Protein AF-A0A936K9J1-F1 (afdb_monomer)

Solvent-accessible surface area (backbone atoms only — not comparable to full-atom values): 4478 Å² total; per-residue (Å²): 120,71,65,62,52,52,51,52,50,52,49,48,52,52,52,48,51,51,40,58,61,46,67,73,48,92,51,75,67,37,60,51,52,40,50,53,51,48,53,54,46,52,50,52,41,41,38,66,72,68,49,35,68,82,37,68,73,62,40,55,53,54,50,51,52,50,51,52,52,48,52,50,52,44,50,51,62,73,71,106

pLDDT: mean 91.28, std 7.6, range [54.22, 97.88]

Nearest PDB structures (foldseek):
  4nqi-assembly1_A  TM=5.507E-01  e=3.855E+00  Dictyostelium discoideum
  4nqi-assembly2_D  TM=5.499E-01  e=5.891E+00  Dictyostelium discoideum
  4nqi-assembly1_B  TM=5.514E-01  e=7.507E+00  Dictyostelium discoideum
  4nqi-assembly2_C  TM=5.517E-01  e=7.975E+00  Dictyostelium discoideum

Secondary structure (DSSP, 8-state):
-HHHHHHHHHHHHHHHHHHHHHTTS--HHHHHHHHHHHHHHHHHIIIIIS-GGG-HHHHHHHHHHHHHHHHHHHHHHHH-

Structure (mmCIF, N/CA/C/O backbone):
data_AF-A0A936K9J1-F1
#
_entry.id   AF-A0A936K9J1-F1
#
loop_
_atom_site.group_PDB
_atom_site.id
_atom_site.type_symbol
_atom_site.label_atom_id
_atom_site.label_alt_id
_atom_site.label_comp_id
_atom_site.label_asym_id
_atom_site.label_entity_id
_atom_site.label_seq_id
_atom_site.pdbx_PDB_ins_code
_atom_site.Cartn_x
_atom_site.Cartn_y
_atom_site.Cartn_z
_atom_site.occupancy
_atom_site.B_iso_or_equiv
_atom_site.auth_seq_id
_atom_site.auth_comp_id
_atom_site.auth_asym_id
_atom_site.auth_atom_id
_atom_site.pdbx_PDB_model_num
ATOM 1 N N . MET A 1 1 ? -20.311 -7.714 12.997 1.00 54.22 1 MET A N 1
ATOM 2 C CA . MET A 1 1 ? -18.862 -7.861 13.306 1.00 54.22 1 MET A CA 1
ATOM 3 C C . MET A 1 1 ? -18.149 -8.856 12.381 1.00 54.22 1 MET A C 1
ATOM 5 O O . MET A 1 1 ? -17.072 -8.515 11.908 1.00 54.22 1 MET A O 1
ATOM 9 N N . ARG A 1 2 ? -18.735 -10.021 12.049 1.00 57.38 2 ARG A N 1
ATOM 10 C CA . ARG A 1 2 ? -18.150 -11.004 11.105 1.00 57.38 2 ARG A CA 1
ATOM 11 C C . ARG A 1 2 ? -17.970 -10.474 9.669 1.00 57.38 2 ARG A C 1
ATOM 13 O O . ARG A 1 2 ? -16.936 -10.724 9.057 1.00 57.38 2 ARG A O 1
ATOM 20 N N . ASP A 1 3 ? -18.897 -9.651 9.177 1.00 69.62 3 ASP A N 1
ATOM 21 C CA . ASP A 1 3 ? -18.874 -9.177 7.780 1.00 69.62 3 ASP A CA 1
ATOM 22 C C . ASP A 1 3 ? -17.739 -8.196 7.462 1.00 69.62 3 ASP A C 1
ATOM 24 O O . ASP A 1 3 ? -17.240 -8.164 6.341 1.00 69.62 3 ASP A O 1
ATOM 28 N N . SER A 1 4 ? -17.289 -7.398 8.439 1.00 79.44 4 SER A N 1
ATOM 29 C CA . SER A 1 4 ? -16.221 -6.407 8.212 1.00 79.44 4 SER A CA 1
ATOM 30 C C . SER A 1 4 ? -14.857 -7.073 8.028 1.00 79.44 4 SER A C 1
ATOM 32 O O . SER A 1 4 ? -14.067 -6.652 7.184 1.00 79.44 4 SER A O 1
ATOM 34 N N . LEU A 1 5 ? -14.602 -8.136 8.795 1.00 85.06 5 LEU A N 1
ATOM 35 C CA . LEU A 1 5 ? -13.339 -8.871 8.769 1.00 85.06 5 LEU A CA 1
ATOM 36 C C . LEU A 1 5 ? -13.255 -9.747 7.513 1.00 85.06 5 LEU A C 1
ATOM 38 O O . LEU A 1 5 ? -12.222 -9.768 6.851 1.00 85.06 5 LEU A O 1
ATOM 42 N N . PHE A 1 6 ? -14.373 -10.359 7.107 1.00 89.81 6 PHE A N 1
ATOM 43 C CA . PHE A 1 6 ? -14.466 -11.072 5.833 1.00 89.81 6 PHE A CA 1
ATOM 44 C C . PHE A 1 6 ? -14.279 -10.144 4.621 1.00 89.81 6 PHE A C 1
ATOM 46 O O . PHE A 1 6 ? -13.546 -10.481 3.698 1.00 89.81 6 PHE A O 1
ATOM 53 N N . ARG A 1 7 ? -14.862 -8.935 4.633 1.00 89.06 7 ARG A N 1
ATOM 54 C CA . ARG A 1 7 ? -14.620 -7.927 3.581 1.00 89.06 7 ARG A CA 1
ATOM 55 C C . ARG A 1 7 ? -13.160 -7.475 3.534 1.00 89.06 7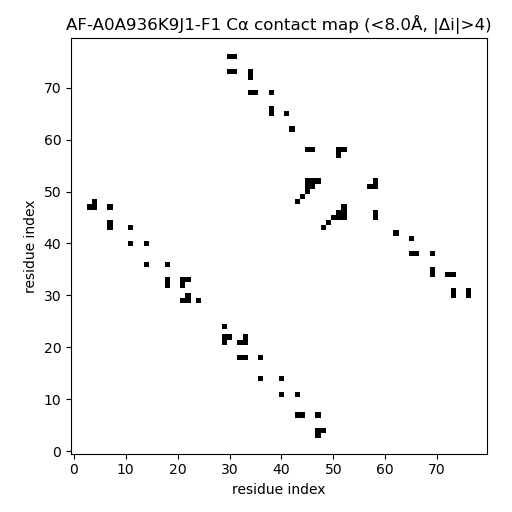 ARG A C 1
ATOM 57 O O . ARG A 1 7 ? -12.610 -7.328 2.447 1.00 89.06 7 ARG A O 1
ATOM 64 N N . ALA A 1 8 ? -12.530 -7.268 4.692 1.00 91.81 8 ALA A N 1
ATOM 65 C CA . ALA A 1 8 ? -11.109 -6.932 4.772 1.00 91.81 8 ALA A CA 1
ATOM 66 C C . ALA A 1 8 ? -10.235 -8.060 4.205 1.00 91.81 8 ALA A C 1
ATOM 68 O O . ALA A 1 8 ? -9.335 -7.798 3.413 1.00 91.81 8 ALA A O 1
ATOM 69 N N . TRP A 1 9 ? -10.549 -9.310 4.546 1.00 93.75 9 TRP A N 1
ATOM 70 C CA . TRP A 1 9 ? -9.901 -10.488 3.977 1.00 93.75 9 TRP A CA 1
ATOM 71 C C . TRP A 1 9 ? -10.058 -10.551 2.453 1.00 93.75 9 TRP A C 1
ATOM 73 O O . TRP A 1 9 ? -9.064 -10.680 1.741 1.00 93.75 9 TRP A O 1
ATOM 83 N N . LEU A 1 10 ? -11.279 -10.377 1.938 1.00 94.62 10 LEU A N 1
ATOM 84 C CA . LEU A 1 10 ? -11.554 -10.375 0.499 1.00 94.62 10 LEU A CA 1
ATOM 85 C C . LEU A 1 10 ? -10.755 -9.276 -0.221 1.00 94.62 10 LEU A C 1
ATOM 87 O O . LEU A 1 10 ? -10.175 -9.517 -1.278 1.00 94.62 10 LEU A O 1
ATOM 91 N N . ALA A 1 11 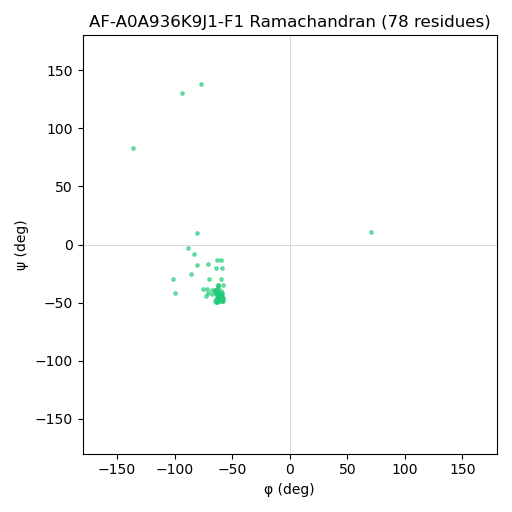? -10.666 -8.084 0.378 1.00 93.69 11 ALA A N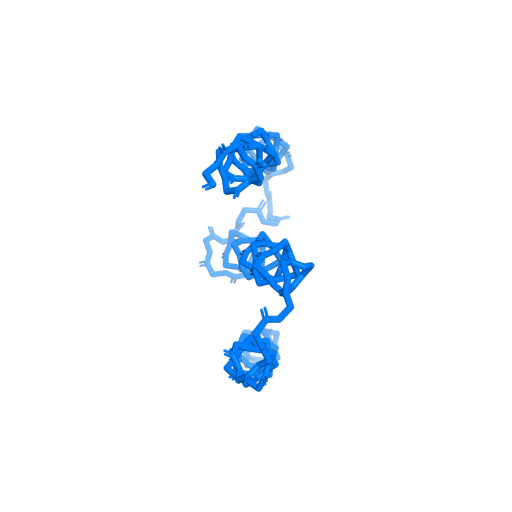 1
ATOM 92 C CA . ALA A 1 11 ? -9.847 -6.994 -0.138 1.00 93.69 11 ALA A CA 1
ATOM 93 C C . ALA A 1 11 ? -8.354 -7.365 -0.175 1.00 93.69 11 ALA A C 1
ATOM 95 O O . ALA A 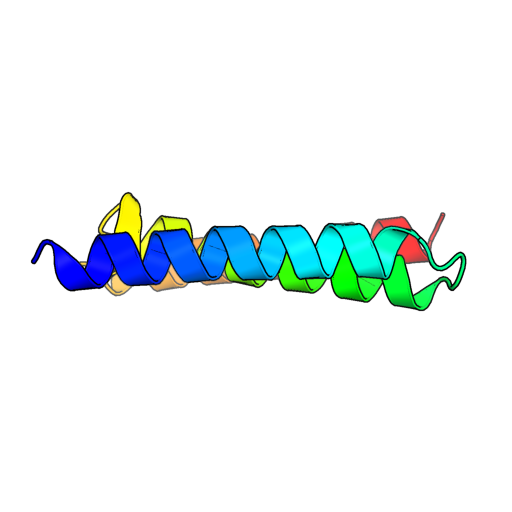1 11 ? -7.684 -7.082 -1.165 1.00 93.69 11 ALA A O 1
ATOM 96 N N . LEU A 1 12 ? -7.826 -8.045 0.851 1.00 94.38 12 LEU A N 1
ATOM 97 C CA . LEU A 1 12 ? -6.438 -8.526 0.862 1.00 94.38 12 LEU A CA 1
ATOM 98 C C . LEU A 1 12 ? -6.177 -9.580 -0.222 1.00 94.38 12 LEU A C 1
ATOM 100 O O . LEU A 1 12 ? -5.117 -9.548 -0.856 1.00 94.38 12 LEU A O 1
ATOM 104 N N . VAL A 1 13 ? -7.131 -10.484 -0.466 1.00 96.31 13 VAL A N 1
ATOM 105 C CA . VAL A 1 13 ? -7.056 -11.469 -1.556 1.00 96.31 13 VAL A CA 1
ATOM 106 C C . VAL A 1 13 ? -7.034 -10.760 -2.910 1.00 96.31 13 VAL A C 1
ATOM 108 O O . VAL A 1 13 ? -6.126 -10.999 -3.705 1.00 96.31 13 VAL A O 1
ATOM 111 N N . ALA A 1 14 ? -7.958 -9.824 -3.143 1.00 95.69 14 ALA A N 1
ATOM 112 C CA . ALA A 1 14 ? -8.019 -9.042 -4.377 1.00 95.69 14 ALA A CA 1
ATOM 113 C C . ALA A 1 14 ? -6.736 -8.226 -4.612 1.00 95.69 14 ALA A C 1
ATOM 115 O O . ALA A 1 14 ? -6.165 -8.274 -5.700 1.00 95.69 14 ALA A O 1
ATOM 116 N N . LEU A 1 15 ? -6.224 -7.545 -3.579 1.00 94.50 15 LEU A N 1
ATOM 117 C CA . LEU A 1 15 ? -4.958 -6.807 -3.648 1.00 94.50 15 LEU A CA 1
ATOM 118 C C . LEU A 1 15 ? -3.772 -7.734 -3.942 1.00 94.50 15 LEU A C 1
ATOM 120 O O . LEU A 1 15 ? -2.838 -7.333 -4.627 1.00 94.50 15 LEU A O 1
ATOM 124 N N . SER A 1 16 ? -3.785 -8.970 -3.439 1.00 94.19 16 SER A N 1
ATOM 125 C CA . SER A 1 16 ? -2.735 -9.959 -3.721 1.00 94.19 16 SER A CA 1
ATOM 126 C C . SER A 1 16 ? -2.789 -10.470 -5.152 1.00 94.19 16 SER A C 1
ATOM 128 O O . SER A 1 16 ? -1.745 -10.537 -5.797 1.00 94.19 16 SER A O 1
ATOM 130 N N . GLY A 1 17 ? -3.989 -10.737 -5.670 1.00 95.31 17 GLY A N 1
ATOM 131 C CA . GLY A 1 17 ? -4.189 -11.036 -7.085 1.00 95.31 17 GLY A CA 1
ATOM 132 C C . GLY A 1 17 ? -3.710 -9.890 -7.977 1.00 95.31 17 GLY A C 1
ATOM 133 O O . GLY A 1 17 ? -2.939 -10.119 -8.904 1.00 95.31 17 GLY A O 1
ATOM 134 N N . ALA A 1 18 ? -4.081 -8.648 -7.649 1.00 94.38 18 ALA A N 1
ATOM 135 C CA . ALA A 1 18 ? -3.648 -7.463 -8.385 1.00 94.38 18 ALA A CA 1
ATOM 136 C C . ALA A 1 18 ? -2.118 -7.316 -8.399 1.00 94.38 18 ALA A C 1
ATOM 138 O O . ALA A 1 18 ? -1.542 -7.134 -9.469 1.00 94.38 18 ALA A O 1
ATOM 139 N N . SER A 1 19 ? -1.447 -7.462 -7.247 1.00 93.56 19 SER A N 1
ATOM 140 C CA . SER A 1 19 ? 0.021 -7.443 -7.185 1.00 93.56 19 SER A CA 1
ATOM 141 C C . SER A 1 19 ? 0.644 -8.545 -8.045 1.00 93.56 19 SER A C 1
ATOM 143 O O . SER A 1 19 ? 1.567 -8.268 -8.799 1.00 93.56 19 SER A O 1
ATOM 145 N N . ALA A 1 20 ? 0.130 -9.777 -7.976 1.00 94.94 20 ALA A N 1
ATOM 146 C CA . ALA A 1 20 ? 0.668 -10.904 -8.740 1.00 94.94 20 ALA A CA 1
ATOM 147 C C . ALA A 1 20 ? 0.512 -10.719 -10.259 1.00 94.94 20 ALA A C 1
ATOM 149 O O . ALA A 1 20 ? 1.428 -11.032 -11.017 1.00 94.94 20 ALA A O 1
ATOM 150 N N . LEU A 1 21 ? -0.630 -10.186 -10.704 1.00 95.31 21 LEU A N 1
ATOM 151 C CA . LEU A 1 21 ? -0.876 -9.869 -12.112 1.00 95.31 21 LEU A CA 1
ATOM 152 C C . LEU A 1 21 ? 0.018 -8.724 -12.597 1.00 95.31 21 LEU A C 1
ATOM 154 O O . LEU A 1 21 ? 0.589 -8.809 -13.684 1.00 95.31 21 LEU A O 1
ATOM 158 N N . LEU A 1 22 ? 0.179 -7.679 -11.783 1.00 93.88 22 LEU A N 1
ATOM 159 C CA . LEU A 1 22 ? 1.073 -6.562 -12.078 1.00 93.88 22 LEU A CA 1
ATOM 160 C C . LEU A 1 22 ? 2.517 -7.038 -12.230 1.00 93.88 22 LEU A C 1
ATOM 162 O O . LEU A 1 22 ? 3.128 -6.729 -13.246 1.00 93.88 22 LEU A O 1
ATOM 166 N N . SER A 1 23 ? 3.017 -7.873 -11.313 1.00 92.38 23 SER A N 1
ATOM 167 C CA . SER A 1 23 ? 4.393 -8.395 -11.328 1.00 92.38 23 SER A CA 1
ATOM 168 C C . SER A 1 23 ? 4.768 -9.207 -12.571 1.00 92.38 23 SER A C 1
ATOM 170 O O . SER A 1 23 ? 5.948 -9.459 -12.795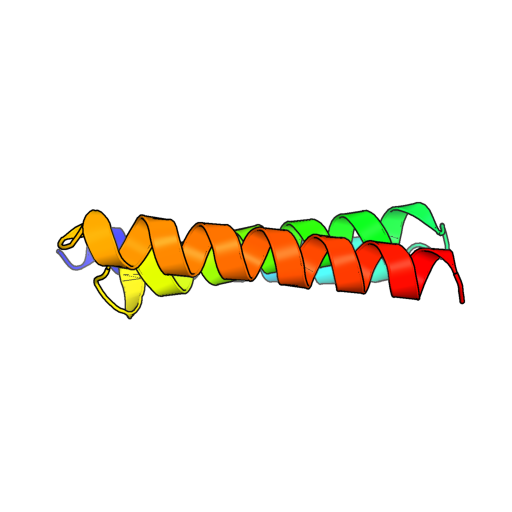 1.00 92.38 23 SER A O 1
ATOM 172 N N . ARG A 1 24 ? 3.801 -9.616 -13.401 1.00 93.62 24 ARG A N 1
ATOM 173 C CA . ARG A 1 24 ? 4.082 -10.238 -14.707 1.00 93.62 24 ARG A CA 1
ATOM 174 C C . ARG A 1 24 ? 4.624 -9.250 -15.742 1.00 93.62 24 ARG A C 1
ATOM 176 O O . ARG A 1 24 ? 5.162 -9.673 -16.760 1.00 93.62 24 ARG A O 1
ATOM 183 N N . HIS A 1 25 ? 4.470 -7.953 -15.503 1.00 90.50 25 HIS A N 1
ATOM 184 C CA . HIS A 1 25 ? 4.931 -6.898 -16.393 1.00 90.50 25 HIS A CA 1
ATOM 185 C C . HIS A 1 25 ? 6.335 -6.446 -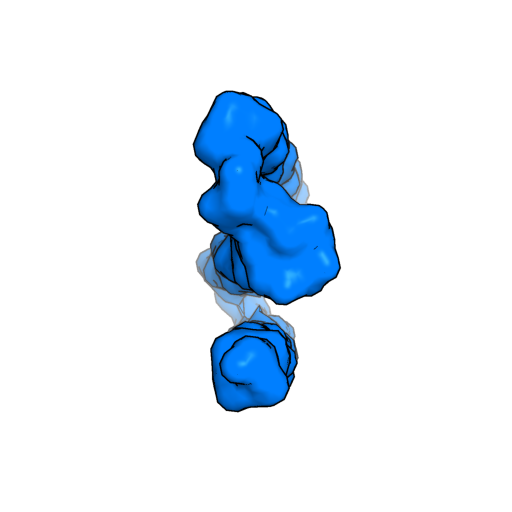15.970 1.00 90.50 25 HIS A C 1
ATOM 187 O O . HIS A 1 25 ? 6.565 -6.120 -14.810 1.00 90.50 25 HIS A O 1
ATOM 193 N N . GLY A 1 26 ? 7.274 -6.377 -16.918 1.00 85.88 26 GLY A N 1
ATOM 194 C CA . GLY A 1 26 ? 8.668 -5.977 -16.661 1.00 85.88 26 GLY A CA 1
ATOM 195 C C . GLY A 1 26 ? 8.907 -4.465 -16.555 1.00 85.88 26 GLY A C 1
ATOM 196 O O . GLY A 1 26 ? 10.047 -4.014 -16.576 1.00 85.88 26 GLY A O 1
ATOM 197 N N . ALA A 1 27 ? 7.850 -3.654 -16.501 1.00 92.19 27 ALA A N 1
ATOM 198 C CA . ALA A 1 27 ? 7.972 -2.201 -16.482 1.00 92.19 27 ALA A CA 1
ATOM 199 C C . ALA A 1 27 ? 8.401 -1.687 -15.098 1.00 92.19 27 ALA A C 1
ATOM 201 O O . ALA A 1 27 ? 7.847 -2.091 -14.081 1.00 92.19 27 ALA A O 1
ATOM 202 N N . ARG A 1 28 ? 9.3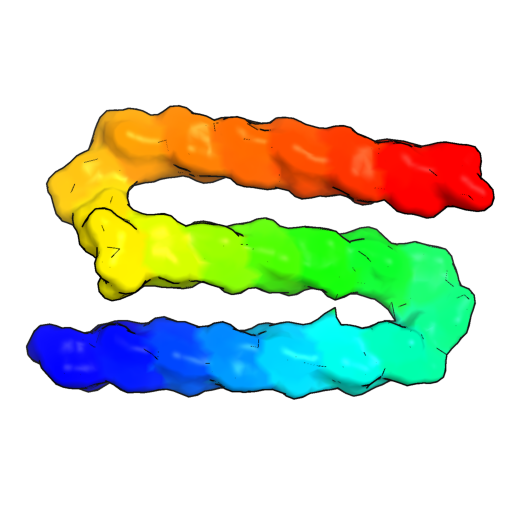11 -0.705 -15.039 1.00 90.19 28 ARG A N 1
ATOM 203 C CA . ARG A 1 28 ? 9.808 -0.149 -13.763 1.00 90.19 28 ARG A CA 1
ATOM 204 C C . ARG A 1 28 ? 8.693 0.416 -12.873 1.00 90.19 28 ARG A C 1
ATOM 206 O O . ARG A 1 28 ? 8.735 0.258 -11.659 1.00 90.19 28 ARG A O 1
ATOM 213 N N . TRP A 1 29 ? 7.649 1.007 -13.457 1.00 92.56 29 TRP A N 1
ATOM 214 C CA . TRP A 1 29 ? 6.511 1.533 -12.691 1.00 92.56 29 TRP A CA 1
ATOM 215 C C . TRP A 1 29 ? 5.718 0.443 -11.941 1.00 92.56 29 TRP A C 1
ATOM 217 O O . TRP A 1 29 ? 5.041 0.747 -10.960 1.00 92.56 29 TRP A O 1
ATOM 227 N N . VAL A 1 30 ? 5.835 -0.829 -12.344 1.00 95.25 30 VAL A N 1
ATOM 228 C CA . VAL A 1 30 ? 5.165 -1.972 -11.701 1.00 95.25 30 VAL A CA 1
ATOM 229 C C . VAL A 1 30 ? 5.667 -2.170 -10.277 1.00 95.25 30 VAL A C 1
ATOM 231 O O . VAL A 1 30 ? 4.859 -2.384 -9.379 1.00 95.25 30 VAL A O 1
ATOM 234 N N . GLY A 1 31 ? 6.976 -2.046 -10.040 1.00 93.75 31 GLY A N 1
ATOM 235 C CA . GLY A 1 31 ? 7.535 -2.166 -8.691 1.00 93.75 31 GLY A CA 1
ATOM 236 C C . GLY A 1 31 ? 6.995 -1.089 -7.750 1.00 93.75 31 GLY A C 1
ATOM 237 O O . GLY A 1 31 ? 6.591 -1.392 -6.629 1.00 93.75 31 GLY A O 1
ATOM 238 N N . VAL A 1 32 ? 6.862 0.148 -8.244 1.00 95.94 32 VAL A N 1
ATOM 239 C CA . VAL A 1 32 ? 6.228 1.250 -7.499 1.00 95.94 32 VAL A CA 1
ATOM 240 C C . VAL A 1 32 ? 4.765 0.923 -7.190 1.00 95.94 32 VAL A C 1
ATOM 242 O O . VAL A 1 32 ? 4.333 1.049 -6.045 1.00 95.94 32 VAL A O 1
ATOM 245 N N . ALA A 1 33 ? 4.008 0.442 -8.180 1.00 96.00 33 ALA A N 1
ATOM 246 C CA . ALA A 1 33 ? 2.614 0.051 -7.989 1.00 96.00 33 ALA A CA 1
ATOM 247 C C . ALA A 1 33 ? 2.465 -1.081 -6.955 1.00 96.00 33 ALA A C 1
ATOM 249 O O . ALA A 1 33 ? 1.596 -1.013 -6.088 1.00 96.00 33 ALA A O 1
ATOM 250 N N . VAL A 1 34 ? 3.332 -2.097 -6.991 1.00 95.94 34 VAL A N 1
ATOM 251 C CA . VAL A 1 34 ? 3.326 -3.211 -6.030 1.00 95.94 34 VAL A CA 1
ATOM 252 C C . VAL A 1 34 ? 3.642 -2.729 -4.611 1.00 95.94 34 VAL A C 1
ATOM 254 O O . VAL A 1 34 ? 2.968 -3.152 -3.670 1.00 95.94 34 VAL A O 1
ATOM 257 N N . LEU A 1 35 ? 4.594 -1.807 -4.443 1.00 96.25 35 LEU A N 1
ATOM 258 C CA . LEU A 1 35 ? 4.904 -1.205 -3.141 1.00 96.25 35 LEU A CA 1
ATOM 259 C C . LEU A 1 35 ? 3.719 -0.400 -2.584 1.00 96.25 35 LEU A C 1
ATOM 261 O O . LEU A 1 35 ? 3.370 -0.549 -1.411 1.00 96.25 35 LEU A O 1
ATOM 265 N N . LEU A 1 36 ? 3.036 0.380 -3.427 1.00 96.62 36 LEU A N 1
ATOM 266 C CA . LEU A 1 36 ? 1.822 1.103 -3.034 1.00 96.62 36 LEU A CA 1
ATOM 267 C C . LEU A 1 36 ? 0.676 0.151 -2.656 1.00 96.62 36 LEU A C 1
ATOM 269 O O . LEU A 1 36 ? -0.019 0.383 -1.667 1.00 96.62 36 LEU A O 1
ATOM 273 N N . LEU A 1 37 ? 0.501 -0.958 -3.381 1.00 96.38 37 LEU A N 1
ATOM 274 C CA . LEU A 1 37 ? -0.456 -2.003 -2.998 1.00 96.38 37 LEU A CA 1
ATOM 275 C C . LEU A 1 37 ? -0.091 -2.629 -1.642 1.00 96.38 37 LEU A C 1
ATOM 277 O O . LEU A 1 37 ? -0.980 -2.912 -0.837 1.00 96.38 37 LEU A O 1
ATOM 281 N N . GLY A 1 38 ? 1.203 -2.799 -1.361 1.00 96.38 38 GLY A N 1
ATOM 282 C CA . GLY A 1 38 ? 1.716 -3.221 -0.057 1.00 96.38 38 GLY A CA 1
ATOM 283 C C . GLY A 1 38 ? 1.319 -2.269 1.075 1.00 96.38 38 GLY A C 1
ATOM 284 O O . GLY A 1 38 ? 0.815 -2.721 2.104 1.00 96.38 38 GLY A O 1
ATOM 285 N N . LEU A 1 39 ? 1.446 -0.956 0.860 1.00 96.50 39 LEU A N 1
ATOM 286 C CA . LEU A 1 39 ? 1.012 0.068 1.818 1.00 96.50 39 LEU A CA 1
ATOM 287 C C . LEU A 1 39 ? -0.491 -0.028 2.123 1.00 96.50 39 LEU A C 1
ATOM 289 O O . LEU A 1 39 ? -0.898 0.012 3.287 1.00 96.50 39 LEU A O 1
ATOM 293 N N . VAL A 1 40 ? -1.327 -0.205 1.094 1.00 95.81 40 VAL A N 1
ATOM 294 C CA . VAL A 1 40 ? -2.781 -0.368 1.273 1.00 95.81 40 VAL A CA 1
ATOM 295 C C . VAL A 1 40 ? -3.097 -1.627 2.086 1.00 95.81 40 VAL A C 1
ATOM 297 O O . VAL A 1 40 ? -3.909 -1.572 3.012 1.00 95.81 40 VAL A O 1
ATOM 300 N N . LYS A 1 41 ? -2.429 -2.753 1.804 1.00 95.81 41 LYS A N 1
ATOM 301 C CA . LYS A 1 41 ? -2.583 -3.995 2.582 1.00 95.81 41 LYS A CA 1
ATOM 302 C C . LYS A 1 41 ? -2.210 -3.794 4.051 1.00 95.81 41 LYS A C 1
ATOM 304 O O . LYS A 1 41 ? -2.975 -4.193 4.928 1.00 95.81 41 LYS A O 1
ATOM 309 N N . ALA A 1 42 ? -1.074 -3.150 4.319 1.00 95.06 42 ALA A N 1
ATOM 310 C CA . ALA A 1 42 ? -0.608 -2.882 5.677 1.00 95.06 42 ALA A CA 1
ATOM 311 C C . ALA A 1 42 ? -1.627 -2.046 6.468 1.00 95.06 42 ALA A C 1
ATOM 313 O O . ALA A 1 42 ? -1.964 -2.393 7.601 1.00 95.06 42 ALA A O 1
ATOM 314 N N . ARG A 1 43 ? -2.211 -1.016 5.839 1.00 92.88 43 ARG A N 1
ATOM 315 C CA . ARG A 1 43 ? -3.300 -0.223 6.431 1.00 92.88 43 ARG A CA 1
ATOM 316 C C . ARG A 1 43 ? -4.540 -1.055 6.748 1.00 92.88 43 ARG A C 1
ATOM 318 O O . ARG A 1 43 ? -5.093 -0.925 7.839 1.00 92.88 43 ARG A O 1
ATOM 325 N N . ILE A 1 44 ? -4.974 -1.931 5.838 1.00 92.94 44 ILE A N 1
ATOM 326 C CA . ILE A 1 44 ? -6.124 -2.819 6.082 1.00 92.94 44 ILE A CA 1
ATOM 327 C C . ILE A 1 44 ? -5.864 -3.714 7.299 1.00 92.94 44 ILE A C 1
ATOM 329 O O . ILE A 1 44 ? -6.740 -3.844 8.155 1.00 92.94 44 ILE A O 1
ATOM 333 N N . ILE A 1 45 ? -4.666 -4.292 7.409 1.00 92.69 45 ILE A N 1
ATOM 334 C CA . ILE A 1 45 ? -4.286 -5.154 8.535 1.00 92.69 45 ILE A CA 1
ATOM 335 C C . ILE A 1 45 ? -4.274 -4.356 9.844 1.00 92.69 45 ILE A C 1
ATOM 337 O O . ILE A 1 45 ? -4.918 -4.766 10.808 1.00 92.69 45 ILE A O 1
ATOM 341 N N . LEU A 1 46 ? -3.628 -3.188 9.877 1.00 91.88 46 LEU A N 1
ATOM 342 C CA . LEU A 1 46 ? -3.573 -2.348 11.078 1.00 91.88 46 LEU A CA 1
ATOM 343 C C . LEU A 1 46 ? -4.972 -1.963 11.575 1.00 91.88 46 LEU A C 1
ATOM 345 O O . LEU A 1 46 ? -5.297 -2.138 12.748 1.00 91.88 46 LEU A O 1
ATOM 349 N N . VAL A 1 47 ? -5.826 -1.488 10.668 1.00 90.56 47 VAL A N 1
ATOM 350 C CA . VAL A 1 47 ? -7.161 -0.992 11.018 1.00 90.56 47 VAL A CA 1
ATOM 351 C C . VAL A 1 47 ? -8.116 -2.126 11.388 1.00 90.56 47 VAL A C 1
ATOM 353 O O . VAL A 1 47 ? -8.870 -1.993 12.352 1.00 90.56 47 VAL A O 1
ATOM 356 N N . ARG A 1 48 ? -8.131 -3.222 10.616 1.00 88.62 48 ARG A N 1
ATOM 357 C CA . ARG A 1 48 ? -9.178 -4.258 10.700 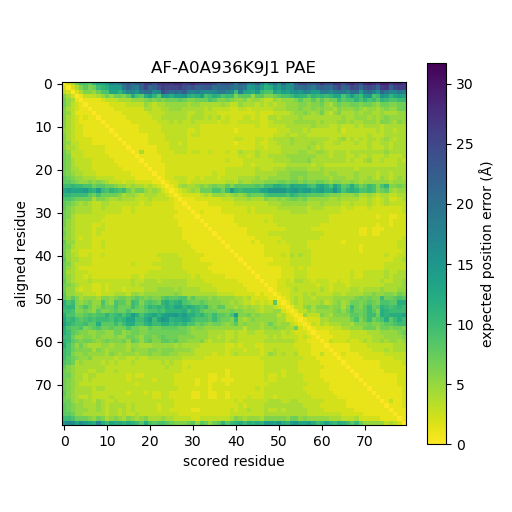1.00 88.62 48 ARG A CA 1
ATOM 358 C C . ARG A 1 48 ? -8.766 -5.511 11.463 1.00 88.62 48 ARG A C 1
ATOM 360 O O . ARG A 1 48 ? -9.642 -6.129 12.058 1.00 88.62 48 ARG A O 1
ATOM 367 N N . TYR A 1 49 ? -7.486 -5.876 11.455 1.00 87.88 49 TYR A N 1
ATOM 368 C CA . TYR A 1 49 ? -6.983 -7.068 12.148 1.00 87.88 49 TYR A CA 1
ATOM 369 C C . TYR A 1 49 ? -6.333 -6.724 13.489 1.00 87.88 49 TYR A C 1
ATOM 371 O O . TYR A 1 49 ? -6.594 -7.396 14.478 1.00 87.88 49 TYR A O 1
ATOM 379 N N . LEU A 1 50 ? -5.543 -5.649 13.539 1.00 87.94 50 LEU A N 1
ATOM 380 C CA . LEU A 1 50 ? -4.919 -5.146 14.771 1.00 87.94 50 LEU A CA 1
ATOM 381 C C . LEU A 1 50 ? -5.850 -4.251 15.598 1.00 87.94 50 LEU A C 1
ATOM 383 O O . LEU A 1 50 ? -5.516 -3.879 16.717 1.00 87.94 50 LEU A O 1
ATOM 387 N N . GLY A 1 51 ? -7.021 -3.899 15.058 1.00 85.00 51 GLY A N 1
ATOM 388 C CA . GLY A 1 51 ? -8.040 -3.134 15.778 1.00 85.00 51 GLY A CA 1
ATOM 389 C C . GLY A 1 51 ? -7.679 -1.668 16.029 1.00 85.00 51 GLY A C 1
ATOM 390 O O . GLY A 1 51 ? -8.421 -0.980 16.731 1.00 85.00 51 GLY A O 1
ATOM 391 N N . LEU A 1 52 ? -6.606 -1.152 15.413 1.00 85.06 52 LEU A N 1
ATOM 392 C CA . LEU A 1 52 ? -6.143 0.233 15.592 1.00 85.06 52 LEU A CA 1
ATOM 393 C C . LEU A 1 52 ? -7.159 1.277 15.115 1.00 85.06 52 LEU A C 1
ATOM 395 O O . LEU A 1 52 ? -7.054 2.445 15.482 1.00 85.06 52 LEU A O 1
ATOM 399 N N . GLY A 1 53 ? -8.185 0.865 14.363 1.00 79.38 53 GLY A N 1
ATOM 400 C CA . GLY A 1 53 ? -9.317 1.725 14.021 1.00 79.38 53 GLY A CA 1
ATOM 401 C C . GLY A 1 53 ? -10.078 2.270 15.237 1.00 79.38 53 GLY A C 1
ATOM 402 O O . GLY A 1 53 ? -10.753 3.285 15.111 1.00 79.38 53 GLY A O 1
ATOM 403 N N . GLN A 1 54 ? -9.954 1.644 16.413 1.00 84.12 54 GLN A N 1
ATOM 404 C CA . GLN A 1 54 ? -10.552 2.138 17.659 1.00 84.12 54 GLN A CA 1
ATOM 405 C C . GLN A 1 54 ? -9.636 3.106 18.430 1.00 84.12 54 GLN A C 1
ATOM 407 O O . GLN A 1 54 ? -10.041 3.649 19.455 1.00 84.12 54 GLN A O 1
ATOM 412 N N . THR A 1 55 ? -8.406 3.351 17.960 1.00 87.62 55 THR A N 1
ATOM 413 C CA . THR A 1 55 ? -7.414 4.171 18.674 1.00 87.62 55 THR A CA 1
ATOM 414 C C . THR A 1 55 ? -6.703 5.142 17.717 1.00 87.62 55 THR A C 1
ATOM 416 O O . THR A 1 55 ? -5.581 4.885 17.270 1.00 87.62 55 THR A O 1
ATOM 419 N N . PRO A 1 56 ? -7.318 6.307 17.416 1.00 81.81 56 PRO A N 1
ATOM 420 C CA . PRO A 1 56 ? -6.841 7.223 16.374 1.00 81.81 56 PRO A CA 1
ATOM 421 C C . PRO A 1 56 ? -5.421 7.758 16.594 1.00 81.81 56 PRO A C 1
ATOM 423 O O . PRO A 1 56 ? -4.718 8.044 15.629 1.00 81.81 56 PRO A O 1
ATOM 426 N N . GLY A 1 57 ? -4.986 7.897 17.853 1.00 86.88 57 GLY A N 1
ATOM 427 C CA . GLY A 1 57 ? -3.639 8.375 18.186 1.00 86.88 57 GLY A CA 1
ATOM 428 C C . GLY A 1 57 ? -2.540 7.437 17.682 1.00 86.88 57 GLY A C 1
ATOM 429 O O . GLY A 1 57 ? -1.636 7.874 16.974 1.00 86.88 57 GLY A O 1
ATOM 430 N N . TRP A 1 58 ? -2.665 6.140 17.970 1.00 85.88 58 TRP A N 1
ATOM 431 C CA . TRP A 1 58 ? -1.717 5.120 17.515 1.00 85.88 58 TRP A CA 1
ATOM 432 C C . TRP A 1 58 ? -1.768 4.922 16.001 1.00 85.88 58 TRP A C 1
ATOM 434 O O . TRP A 1 58 ? -0.728 4.797 15.357 1.00 85.88 58 TRP A O 1
ATOM 444 N N . MET A 1 59 ? -2.967 4.965 15.416 1.00 88.25 59 MET A N 1
ATOM 445 C CA . MET A 1 59 ? -3.152 4.801 13.975 1.00 88.25 59 MET A CA 1
ATOM 446 C C . MET A 1 59 ? -2.398 5.861 13.160 1.00 88.25 59 MET A C 1
ATOM 448 O O . MET A 1 59 ? -1.768 5.506 12.169 1.00 88.25 59 MET A O 1
ATOM 452 N N . ARG A 1 60 ? -2.378 7.132 13.593 1.00 88.19 60 ARG A N 1
ATOM 453 C CA . ARG A 1 60 ? -1.607 8.187 12.903 1.00 88.19 60 ARG A CA 1
ATOM 454 C C . ARG A 1 60 ? -0.100 7.930 12.926 1.00 88.19 60 ARG A C 1
ATOM 456 O O . ARG A 1 60 ? 0.561 8.167 11.920 1.00 88.19 60 ARG A O 1
ATOM 463 N N . GLY A 1 61 ? 0.433 7.442 14.049 1.00 91.25 61 GLY A N 1
ATOM 464 C CA . GLY A 1 61 ? 1.855 7.115 14.175 1.00 91.25 61 GLY A CA 1
ATOM 465 C C . GLY A 1 61 ? 2.265 5.971 13.248 1.00 91.25 61 GLY A C 1
ATOM 466 O O . GLY A 1 61 ? 3.222 6.105 12.485 1.00 91.25 61 GLY A O 1
ATOM 467 N N . PHE A 1 62 ? 1.494 4.880 13.250 1.00 91.75 62 PHE A N 1
ATOM 468 C CA . PHE A 1 62 ? 1.728 3.750 12.349 1.00 91.75 62 PHE A CA 1
ATOM 469 C C . PHE A 1 62 ? 1.561 4.129 10.877 1.00 91.75 62 PHE A C 1
ATOM 471 O O . PHE A 1 62 ? 2.387 3.736 10.059 1.00 91.75 62 PHE A O 1
ATOM 478 N N . ASP A 1 63 ? 0.541 4.918 10.536 1.00 92.94 63 ASP A N 1
ATOM 479 C CA . ASP A 1 63 ? 0.351 5.407 9.171 1.00 92.94 63 ASP A CA 1
ATOM 480 C C . ASP A 1 63 ? 1.530 6.265 8.705 1.00 92.94 63 ASP A C 1
ATOM 482 O O . ASP A 1 63 ? 2.027 6.063 7.598 1.00 92.94 63 ASP A O 1
ATOM 486 N N . GLY A 1 64 ? 2.011 7.185 9.547 1.00 93.75 64 GLY A N 1
ATOM 487 C CA . GLY A 1 64 ? 3.192 7.992 9.243 1.00 93.75 64 GLY A CA 1
ATOM 488 C C . GLY A 1 64 ? 4.427 7.124 9.002 1.00 93.75 64 GLY A C 1
ATOM 489 O O . GLY A 1 64 ? 5.086 7.262 7.972 1.00 93.75 64 GLY A O 1
ATOM 490 N N . GLY A 1 65 ? 4.693 6.172 9.901 1.00 95.50 65 GLY A N 1
ATOM 491 C CA . GLY A 1 65 ? 5.802 5.226 9.765 1.00 95.50 65 GLY A CA 1
ATOM 492 C C . GLY A 1 65 ? 5.708 4.369 8.500 1.00 95.50 65 GLY A C 1
ATOM 493 O O . GLY A 1 65 ? 6.697 4.219 7.785 1.00 95.50 65 GLY A O 1
ATOM 494 N N . LEU A 1 66 ? 4.517 3.859 8.173 1.00 95.62 66 LEU A N 1
ATOM 495 C CA . LEU A 1 66 ? 4.283 3.087 6.953 1.00 95.62 66 LEU A CA 1
ATOM 496 C C . LEU A 1 66 ? 4.504 3.910 5.685 1.00 95.62 66 LEU A C 1
ATOM 498 O O . LEU A 1 66 ? 5.090 3.400 4.730 1.00 95.62 66 LEU A O 1
ATOM 502 N N . VAL A 1 67 ? 4.042 5.161 5.657 1.00 96.44 67 VAL A N 1
ATOM 503 C CA . VAL A 1 67 ? 4.240 6.055 4.509 1.00 96.44 67 VAL A CA 1
ATOM 504 C C . VAL A 1 67 ? 5.725 6.341 4.313 1.00 96.44 67 VAL A C 1
ATOM 506 O O . VAL A 1 67 ? 6.216 6.194 3.196 1.00 96.44 67 VAL A O 1
ATOM 509 N N . VAL A 1 68 ? 6.452 6.673 5.385 1.00 97.81 68 VAL A N 1
ATOM 510 C CA . VAL A 1 68 ? 7.901 6.922 5.323 1.00 97.81 68 VAL A CA 1
ATOM 511 C C . VAL A 1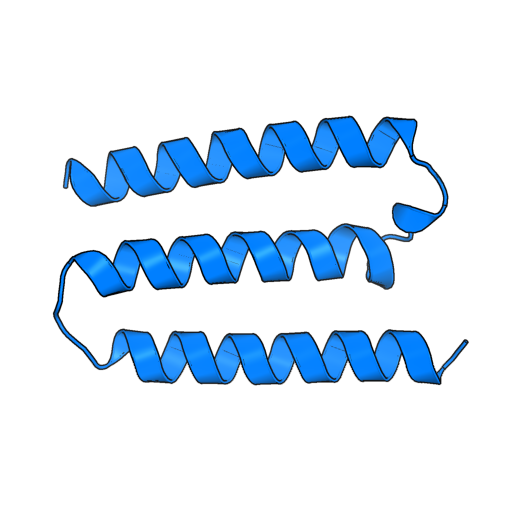 68 ? 8.651 5.672 4.864 1.00 97.81 68 VAL A C 1
ATOM 513 O O . VAL A 1 68 ? 9.436 5.750 3.924 1.00 97.81 68 VAL A O 1
ATOM 516 N N . LEU A 1 69 ? 8.373 4.507 5.457 1.00 97.12 69 LEU A N 1
ATOM 517 C CA . LEU A 1 69 ? 8.988 3.241 5.054 1.00 97.12 69 LEU A CA 1
ATOM 518 C C . LEU A 1 69 ? 8.717 2.928 3.578 1.00 97.12 69 LEU A C 1
ATOM 520 O O . LEU A 1 69 ? 9.635 2.585 2.839 1.00 97.12 69 LEU A O 1
ATOM 524 N N . THR A 1 70 ? 7.470 3.072 3.130 1.00 97.38 70 THR A N 1
ATOM 525 C CA . THR A 1 70 ? 7.100 2.804 1.734 1.00 97.38 70 THR A CA 1
ATOM 526 C C . THR A 1 70 ? 7.798 3.780 0.789 1.00 97.38 70 THR A C 1
ATOM 528 O O . THR A 1 70 ? 8.307 3.358 -0.245 1.00 97.38 70 THR A O 1
ATOM 531 N N . ALA A 1 71 ? 7.878 5.064 1.145 1.00 97.56 71 ALA A N 1
ATOM 532 C CA . ALA A 1 71 ? 8.594 6.065 0.360 1.00 97.56 71 ALA A CA 1
ATOM 533 C C . ALA A 1 71 ? 10.093 5.741 0.252 1.00 97.56 71 ALA A C 1
ATOM 535 O O . ALA A 1 71 ? 10.652 5.826 -0.840 1.00 97.56 71 ALA A O 1
ATOM 536 N N . LEU A 1 72 ? 10.725 5.301 1.346 1.00 97.88 72 LEU A N 1
ATOM 537 C CA . LEU A 1 72 ? 12.121 4.852 1.344 1.00 97.88 72 LEU A CA 1
ATOM 538 C C . LEU A 1 72 ? 12.325 3.622 0.454 1.00 97.88 72 LEU A C 1
ATOM 540 O O . LEU A 1 72 ? 13.266 3.595 -0.332 1.00 97.88 72 LEU A O 1
ATOM 544 N N . LEU A 1 73 ? 11.433 2.631 0.528 1.00 97.44 73 LEU A N 1
ATOM 545 C CA . LEU A 1 73 ? 11.498 1.436 -0.320 1.00 97.44 73 LEU A CA 1
ATOM 546 C C . LEU A 1 73 ? 11.296 1.767 -1.801 1.00 97.44 73 LEU A C 1
ATOM 548 O O . LEU A 1 73 ? 11.991 1.208 -2.645 1.00 97.44 73 LEU A O 1
ATOM 552 N N . ILE A 1 74 ? 10.385 2.691 -2.123 1.00 96.94 74 ILE A N 1
ATOM 553 C CA . ILE A 1 74 ? 10.205 3.193 -3.491 1.00 96.94 74 ILE A CA 1
ATOM 554 C C . ILE A 1 74 ? 11.478 3.902 -3.954 1.00 96.94 74 ILE A C 1
ATOM 556 O O . ILE A 1 74 ? 11.955 3.622 -5.049 1.00 96.94 74 ILE A O 1
ATOM 560 N N . GLY A 1 75 ? 12.051 4.780 -3.126 1.00 96.44 75 GLY A N 1
ATOM 561 C CA . GLY A 1 75 ? 13.303 5.469 -3.434 1.00 96.44 75 GLY A CA 1
ATOM 562 C C . GLY A 1 75 ? 14.452 4.495 -3.692 1.00 96.44 75 GLY A C 1
ATOM 563 O O . GLY A 1 75 ? 15.138 4.618 -4.700 1.00 96.44 75 GLY A O 1
ATOM 564 N N . LEU A 1 76 ? 14.605 3.480 -2.838 1.00 96.88 76 LEU A N 1
ATOM 565 C CA . LEU A 1 76 ? 15.611 2.430 -2.996 1.00 96.88 76 LEU A CA 1
ATOM 566 C C . LEU A 1 76 ? 15.395 1.621 -4.280 1.00 96.88 76 LEU A C 1
ATOM 568 O O . LEU A 1 76 ? 16.335 1.411 -5.037 1.00 96.88 76 LEU A O 1
ATOM 572 N N . PHE A 1 77 ? 14.156 1.211 -4.557 1.00 95.25 77 PHE A N 1
ATOM 573 C CA . PHE A 1 77 ? 13.803 0.490 -5.779 1.00 95.25 77 PHE A CA 1
ATOM 574 C C . PHE A 1 77 ? 14.055 1.320 -7.046 1.00 95.25 77 PHE A C 1
ATOM 576 O O . PHE A 1 77 ? 14.432 0.780 -8.080 1.00 95.25 77 PHE A O 1
ATOM 583 N N . LEU A 1 78 ? 13.845 2.636 -6.984 1.00 93.88 78 LEU A N 1
ATOM 584 C CA . LEU A 1 78 ? 14.126 3.540 -8.095 1.00 93.88 78 LEU A CA 1
ATOM 585 C C . LEU A 1 78 ? 15.604 3.917 -8.208 1.00 93.88 78 LEU A C 1
ATOM 587 O O . LEU A 1 78 ? 15.991 4.383 -9.274 1.00 93.88 78 LEU A O 1
ATOM 591 N N . ALA A 1 79 ? 16.412 3.733 -7.168 1.00 94.81 79 ALA A N 1
ATOM 592 C CA . ALA A 1 79 ? 17.856 3.941 -7.224 1.00 94.81 79 ALA A CA 1
ATOM 593 C C . ALA A 1 79 ? 18.621 2.699 -7.717 1.00 94.81 79 ALA A C 1
ATOM 595 O O . ALA A 1 79 ? 19.716 2.849 -8.255 1.00 94.81 79 ALA A O 1
ATOM 596 N N . ALA A 1 80 ? 18.045 1.505 -7.533 1.00 84.31 80 ALA A N 1
ATOM 597 C CA . ALA A 1 80 ? 18.539 0.232 -8.066 1.00 84.31 80 ALA A CA 1
ATOM 598 C C . ALA A 1 80 ? 18.292 0.088 -9.580 1.00 84.31 80 ALA A C 1
ATOM 600 O O . ALA A 1 80 ? 19.100 -0.609 -10.226 1.00 84.31 80 ALA A O 1
#

Sequence (80 aa):
MRDSLFRAWLALVALSGASALLSRHGARWVGVAVLLLGLVKARIILVRYLGLGQTPGWMRGFDGGLVVLTALLIGLFLAA

Mean predicted aligned error: 4.25 Å

Foldseek 3Di:
DVVLLVVLVVLLVVLVVVLVVLVVDPDLVSVLVNLVSVLVNVLSCCVRVVVCVVPVVVSVVVNVVSVVVSVVVNVVSVVD

Radius of gyration: 14.18 Å; Cα contacts (8 Å, |Δi|>4): 46; chains: 1; bounding box: 37×20×35 Å